Protein AF-A0A9P5WVT4-F1 (afdb_monomer_lite)

Foldseek 3Di:
DPPAQPALVVCVVPPVPDQQADPQRRNGRDPQCLQAPRPVADQHDDPPGDPVSVVVSCVRCVCSRDPPPPPPDDD

Organism: NCBI:txid1400762

Secondary structure (DSSP, 8-state):
---S---HHHHHHH-TTS--S-TTS-S---HHHHHHT-TTSSSPPPSSPPHHHHHHHHHH-TTTTSPP---S---

Sequence (75 aa):
ILGHAPIGSFAAQFFPQQPTSCPCGAVLEARPHILGYCNRFTDHLKSPISMTDFIDFMKTNPRAFAFNSAPSGIG

Structure (mmCIF, N/CA/C/O backbone):
data_AF-A0A9P5WVT4-F1
#
_entry.id   AF-A0A9P5WVT4-F1
#
loop_
_atom_site.group_PDB
_atom_site.id
_atom_site.type_symbol
_atom_site.label_atom_id
_atom_site.label_alt_id
_atom_site.label_comp_id
_atom_site.label_asym_id
_atom_site.label_entity_id
_atom_site.label_seq_id
_atom_site.pdbx_PDB_ins_code
_atom_site.Cartn_x
_atom_site.Cartn_y
_atom_site.Cartn_z
_atom_site.occupancy
_atom_site.B_iso_or_equiv
_atom_site.auth_seq_id
_atom_site.auth_comp_id
_atom_site.auth_asym_id
_atom_site.auth_atom_id
_atom_site.pdbx_PDB_model_num
ATOM 1 N N . ILE A 1 1 ? 3.758 17.660 13.004 1.00 41.62 1 ILE A N 1
ATOM 2 C CA . ILE A 1 1 ? 3.567 16.766 11.840 1.00 41.62 1 ILE A CA 1
ATOM 3 C C . ILE A 1 1 ? 3.744 15.334 12.351 1.00 41.62 1 ILE A C 1
ATOM 5 O O . ILE A 1 1 ? 4.816 15.004 12.838 1.00 41.62 1 ILE A O 1
ATOM 9 N N . LEU A 1 2 ? 2.682 14.530 12.429 1.00 50.28 2 LEU A N 1
ATOM 10 C CA . LEU A 1 2 ? 2.821 13.116 12.804 1.00 50.28 2 LEU A CA 1
ATOM 11 C C . LEU A 1 2 ? 3.336 12.407 11.549 1.00 50.28 2 LEU A C 1
ATOM 13 O O . LEU A 1 2 ? 2.621 12.361 10.556 1.00 50.28 2 LEU A O 1
ATOM 17 N N . GLY A 1 3 ? 4.594 11.960 11.551 1.00 52.06 3 GLY A N 1
ATOM 18 C CA . GLY A 1 3 ? 5.292 11.356 10.403 1.00 52.06 3 GLY A CA 1
ATOM 19 C C . GLY A 1 3 ? 4.773 9.971 10.002 1.00 52.06 3 GLY A C 1
ATOM 20 O O . GLY A 1 3 ? 5.555 9.091 9.656 1.00 52.06 3 GLY A O 1
ATOM 21 N N . HIS A 1 4 ? 3.464 9.759 10.089 1.00 64.56 4 HIS A N 1
ATOM 22 C CA . HIS A 1 4 ? 2.805 8.501 9.799 1.00 64.56 4 HIS A CA 1
ATOM 23 C C . HIS A 1 4 ? 1.822 8.682 8.650 1.00 64.56 4 HIS A C 1
ATOM 25 O O . HIS A 1 4 ? 1.113 9.685 8.565 1.00 64.56 4 HIS A O 1
ATOM 31 N N . ALA A 1 5 ? 1.792 7.691 7.761 1.00 74.44 5 ALA A N 1
ATOM 32 C CA . ALA A 1 5 ? 0.817 7.649 6.689 1.00 74.44 5 ALA A CA 1
ATOM 33 C C . ALA A 1 5 ? -0.599 7.515 7.286 1.00 74.44 5 ALA A C 1
ATOM 35 O O . ALA A 1 5 ? -0.808 6.646 8.138 1.00 74.44 5 ALA A O 1
ATOM 36 N N . PRO A 1 6 ? -1.573 8.319 6.839 1.00 76.38 6 PRO A N 1
ATOM 37 C CA . PRO A 1 6 ? -2.964 8.291 7.285 1.00 76.38 6 PRO A CA 1
ATOM 38 C C . PRO A 1 6 ? -3.735 7.136 6.651 1.00 76.38 6 PRO A C 1
ATOM 40 O O . PRO A 1 6 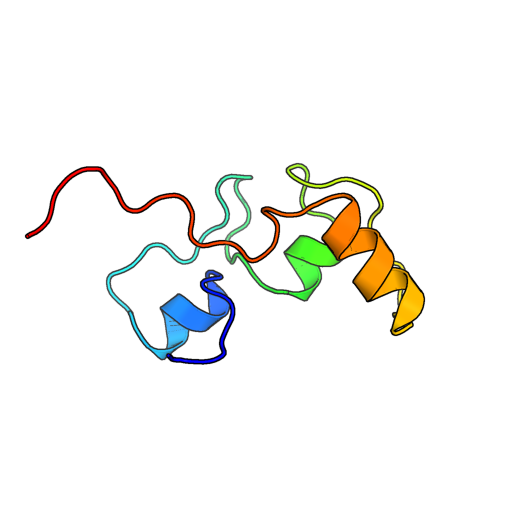? -4.719 7.326 5.946 1.00 76.38 6 PRO A O 1
ATOM 43 N N . ILE A 1 7 ? -3.239 5.929 6.877 1.00 86.25 7 ILE A N 1
ATOM 44 C CA . ILE A 1 7 ? -3.869 4.693 6.434 1.00 86.25 7 ILE A CA 1
ATOM 45 C C . ILE A 1 7 ? -4.724 4.127 7.563 1.00 86.25 7 ILE A C 1
ATOM 47 O O . ILE A 1 7 ? -4.498 4.417 8.741 1.00 86.25 7 ILE A O 1
ATOM 51 N N . GLY A 1 8 ? -5.671 3.267 7.220 1.00 84.25 8 GLY A N 1
ATOM 52 C CA . GLY A 1 8 ? -6.578 2.637 8.176 1.00 84.25 8 GLY A CA 1
ATOM 53 C C . GLY A 1 8 ? -5.903 2.003 9.397 1.00 84.25 8 GLY A C 1
ATOM 54 O O . GLY A 1 8 ? -6.421 2.124 10.504 1.00 84.25 8 GLY A O 1
ATOM 55 N N . SER A 1 9 ? -4.717 1.398 9.253 1.00 86.00 9 SER A N 1
ATOM 56 C CA . SER A 1 9 ? -3.976 0.853 10.405 1.00 86.00 9 SER A CA 1
ATOM 57 C C . SER A 1 9 ? -3.476 1.925 11.383 1.00 86.00 9 SER A C 1
ATOM 59 O O . SER A 1 9 ? -3.386 1.666 12.578 1.00 86.00 9 SER A O 1
ATOM 61 N N . PHE A 1 10 ? -3.157 3.125 10.893 1.00 86.25 10 PHE A N 1
ATOM 62 C CA . PHE A 1 10 ? -2.806 4.266 11.739 1.00 86.25 10 PHE A CA 1
ATOM 63 C C . PHE A 1 10 ? -4.057 4.848 12.411 1.00 86.25 10 PHE A C 1
ATOM 65 O O . PHE A 1 10 ? -4.054 5.090 13.618 1.00 86.25 10 PHE A O 1
ATOM 72 N N . ALA A 1 11 ? -5.156 4.992 11.663 1.00 85.81 11 ALA A N 1
ATOM 73 C CA . ALA A 1 11 ? -6.436 5.433 12.215 1.00 85.81 11 ALA A CA 1
ATOM 74 C C . ALA A 1 11 ? -6.939 4.494 13.325 1.00 85.81 11 ALA A C 1
ATOM 76 O O . ALA A 1 11 ? -7.339 4.966 14.383 1.00 85.81 11 ALA A O 1
ATOM 77 N N . ALA A 1 12 ? -6.809 3.175 13.157 1.00 86.31 12 ALA A N 1
ATOM 78 C CA . ALA A 1 12 ? -7.186 2.196 14.179 1.00 86.31 12 ALA A CA 1
ATOM 79 C C . ALA A 1 12 ? -6.468 2.411 15.524 1.00 86.31 12 ALA A C 1
ATOM 81 O O . ALA A 1 12 ? -7.035 2.134 16.578 1.00 86.31 12 ALA A O 1
ATOM 82 N N . GLN A 1 13 ? -5.226 2.904 15.491 1.00 85.19 13 GLN A N 1
ATOM 83 C CA . GLN A 1 13 ? -4.411 3.102 16.686 1.00 85.19 13 GLN A CA 1
ATOM 84 C C . GLN A 1 13 ? -4.657 4.459 17.360 1.00 85.19 13 GLN A C 1
ATOM 86 O O . GLN A 1 13 ? -4.646 4.538 18.586 1.00 85.19 13 GLN A O 1
ATOM 91 N N . PHE A 1 14 ? -4.859 5.524 16.578 1.00 84.19 14 PHE A N 1
ATOM 92 C CA . PHE A 1 14 ? -4.864 6.901 17.096 1.00 84.19 14 PHE A CA 1
ATOM 93 C C . PHE A 1 14 ? -6.204 7.634 16.936 1.00 84.19 14 PHE A C 1
ATOM 95 O O . PHE A 1 14 ? -6.441 8.630 17.614 1.00 84.19 14 PHE A O 1
ATOM 102 N N . PHE A 1 15 ? -7.090 7.146 16.066 1.00 83.94 15 PHE A N 1
ATOM 103 C CA . PHE A 1 15 ? -8.366 7.769 15.712 1.00 83.94 15 PHE A CA 1
ATOM 104 C C . PHE A 1 15 ? -9.484 6.710 15.622 1.00 83.94 15 PHE A C 1
ATOM 106 O O . PHE A 1 15 ? -10.011 6.466 14.539 1.00 83.94 15 PHE A O 1
ATOM 113 N N . PRO A 1 16 ? -9.897 6.092 16.745 1.00 78.69 16 PRO A N 1
ATOM 114 C CA . PRO A 1 16 ? -10.818 4.945 16.751 1.00 78.69 16 PRO A CA 1
ATOM 115 C C . PRO A 1 16 ? -12.221 5.241 16.193 1.00 78.69 16 PRO A C 1
ATOM 117 O O . PRO A 1 16 ? -12.976 4.318 15.912 1.00 78.69 16 PRO A O 1
ATOM 120 N N . GLN A 1 17 ? -12.580 6.519 16.036 1.00 84.69 17 GLN A N 1
ATOM 121 C CA . GLN A 1 17 ? -13.839 6.951 15.419 1.00 84.69 17 GLN A CA 1
ATOM 122 C C . GLN A 1 17 ? -13.747 7.105 13.890 1.00 84.69 17 GLN A C 1
ATOM 124 O O . GLN A 1 17 ? -14.768 7.312 13.240 1.00 84.69 17 GLN A O 1
ATOM 129 N N . GLN A 1 18 ? -12.546 7.051 13.304 1.00 82.25 18 GLN A N 1
ATOM 130 C CA . GLN A 1 18 ? -12.365 7.177 11.860 1.00 82.25 18 GLN A CA 1
ATOM 131 C C . GLN A 1 18 ? -12.494 5.820 11.155 1.00 82.25 18 GLN A C 1
ATOM 133 O O . GLN A 1 18 ? -12.132 4.788 11.726 1.00 82.25 18 GLN A O 1
ATOM 138 N N . PRO A 1 19 ? -12.961 5.803 9.893 1.00 84.56 19 PRO A N 1
ATOM 139 C CA . PRO A 1 19 ? -12.976 4.590 9.088 1.00 84.56 19 PRO A CA 1
ATOM 140 C C . PRO A 1 19 ? -11.567 4.013 8.922 1.00 84.56 19 PRO A C 1
ATOM 142 O O . PRO A 1 19 ? -10.627 4.726 8.577 1.00 84.56 19 PRO A O 1
ATOM 145 N N . THR A 1 20 ? -11.434 2.704 9.127 1.00 89.12 20 THR A N 1
ATOM 146 C CA . THR A 1 20 ? -10.167 1.971 8.964 1.00 89.12 20 THR A CA 1
ATOM 147 C C . THR A 1 20 ? -10.160 1.081 7.721 1.00 89.12 20 THR A C 1
ATOM 149 O O . THR A 1 20 ? -9.102 0.640 7.272 1.00 89.12 20 THR A O 1
ATOM 152 N N . SER A 1 21 ? -11.331 0.827 7.138 1.00 90.00 21 SER A N 1
ATOM 153 C CA . SER A 1 21 ? -11.496 0.061 5.907 1.00 90.00 21 SER A CA 1
ATOM 154 C C . SER A 1 21 ? -10.962 0.821 4.701 1.00 90.00 21 SER A C 1
ATOM 156 O O . SER A 1 21 ? -11.165 2.030 4.578 1.00 90.00 21 SER A O 1
ATOM 158 N N . CYS A 1 22 ? -10.357 0.104 3.758 1.00 89.06 22 CYS A N 1
ATOM 159 C CA . CYS A 1 22 ? -9.965 0.713 2.497 1.00 89.06 22 CYS A CA 1
ATOM 160 C C . CYS A 1 22 ? -11.207 0.925 1.611 1.00 89.06 22 CYS A C 1
ATOM 162 O O . CYS A 1 22 ? -12.031 0.016 1.497 1.00 89.06 22 CYS A O 1
ATOM 164 N N . PRO A 1 23 ? -11.315 2.058 0.895 1.00 89.19 23 PRO A N 1
ATOM 165 C CA . PRO A 1 23 ? -12.358 2.294 -0.107 1.00 89.19 23 PRO A CA 1
ATOM 166 C C . PRO A 1 23 ? -12.482 1.224 -1.205 1.00 89.19 23 PRO A C 1
ATOM 168 O O . PRO A 1 23 ? -13.494 1.179 -1.893 1.00 89.19 23 PRO A O 1
ATOM 171 N N . CYS A 1 24 ? -11.477 0.358 -1.382 1.00 88.88 24 CYS A N 1
ATOM 172 C CA . CYS A 1 24 ? -11.559 -0.794 -2.283 1.00 88.88 24 CYS A CA 1
ATOM 173 C C . CYS A 1 24 ? -12.456 -1.936 -1.765 1.00 88.88 24 CYS A C 1
ATOM 175 O O . CYS A 1 24 ? -12.673 -2.902 -2.493 1.00 88.88 24 CYS A O 1
ATOM 177 N N . GLY A 1 25 ? -12.925 -1.856 -0.514 1.00 89.12 25 GLY A N 1
ATOM 178 C CA . GLY A 1 25 ? -13.696 -2.898 0.168 1.00 89.12 25 GLY A CA 1
ATOM 179 C C . GLY A 1 25 ? -12.87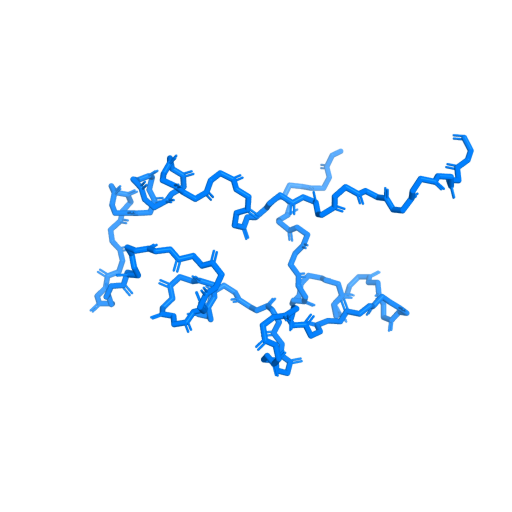6 -3.781 1.115 1.00 89.12 25 GLY A C 1
ATOM 180 O O . GLY A 1 25 ? -13.448 -4.632 1.793 1.00 89.12 25 GLY A O 1
ATOM 181 N N . ALA A 1 26 ? -11.554 -3.596 1.207 1.00 90.94 26 ALA A N 1
ATOM 182 C CA . ALA A 1 26 ? -10.748 -4.319 2.187 1.00 90.94 26 ALA A CA 1
ATOM 183 C C . ALA A 1 26 ? -11.077 -3.862 3.616 1.00 90.94 26 ALA A C 1
ATOM 185 O O . ALA A 1 26 ? -11.179 -2.667 3.895 1.00 90.94 26 ALA A O 1
ATOM 186 N N . VAL A 1 27 ? -11.170 -4.827 4.535 1.00 90.38 27 VAL A N 1
ATOM 187 C CA . VAL A 1 27 ? -11.538 -4.599 5.945 1.00 90.38 27 VAL A CA 1
ATOM 188 C C . VAL A 1 27 ? -10.590 -3.623 6.644 1.00 90.38 27 VAL A C 1
ATOM 190 O O . VAL A 1 27 ? -11.022 -2.865 7.506 1.00 90.38 27 VAL A O 1
ATOM 193 N N . LEU A 1 28 ? -9.312 -3.613 6.258 1.00 90.06 28 LEU A N 1
ATOM 194 C CA . LEU A 1 28 ? -8.310 -2.722 6.825 1.00 90.06 28 LEU A CA 1
ATOM 195 C C . LEU A 1 28 ? -7.394 -2.174 5.731 1.00 90.06 28 LEU A C 1
ATOM 197 O O . LEU A 1 28 ? -6.733 -2.927 5.012 1.00 90.06 28 LEU A O 1
ATOM 201 N N . GLU A 1 29 ? -7.302 -0.852 5.645 1.00 90.81 29 GLU A N 1
ATOM 202 C CA . GLU A 1 29 ? -6.304 -0.174 4.829 1.00 90.81 29 GLU A CA 1
ATOM 203 C C . GLU A 1 29 ? -4.940 -0.226 5.534 1.00 90.81 29 GLU A C 1
ATOM 205 O O . GLU A 1 29 ? -4.554 0.655 6.302 1.00 90.81 29 GLU A O 1
ATOM 210 N N . ALA A 1 30 ? -4.218 -1.320 5.305 1.00 90.25 30 ALA A N 1
ATOM 211 C CA . ALA A 1 30 ? -2.892 -1.557 5.861 1.00 90.25 30 ALA A CA 1
ATOM 212 C C . ALA A 1 30 ? -1.812 -1.528 4.771 1.00 90.25 30 ALA A C 1
ATOM 214 O O . ALA A 1 30 ? -2.063 -1.837 3.605 1.00 90.25 30 ALA A O 1
ATOM 215 N N . ARG A 1 31 ? -0.567 -1.246 5.169 1.00 91.00 31 ARG A N 1
ATOM 216 C CA . ARG A 1 31 ? 0.600 -1.249 4.270 1.00 91.00 31 ARG A CA 1
ATOM 217 C C . ARG A 1 31 ? 0.728 -2.511 3.390 1.00 91.00 31 ARG A C 1
ATOM 219 O O . ARG A 1 31 ? 0.914 -2.337 2.189 1.00 91.00 31 ARG A O 1
ATOM 226 N N . PRO A 1 32 ? 0.616 -3.758 3.903 1.00 91.31 32 PRO A N 1
ATOM 227 C CA . PRO A 1 32 ? 0.714 -4.952 3.053 1.00 91.31 32 PRO A CA 1
ATOM 228 C C . PRO A 1 32 ? -0.397 -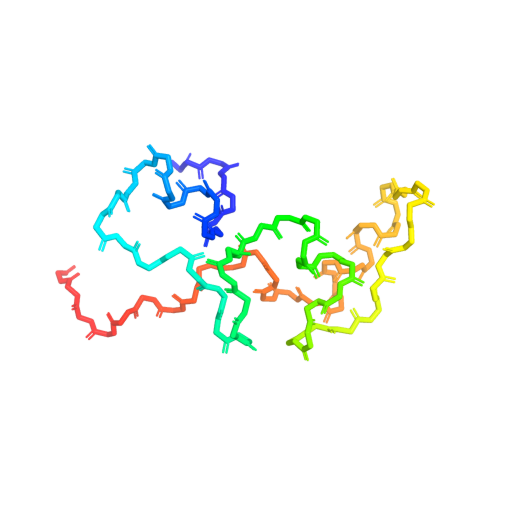5.038 1.998 1.00 91.31 32 PRO A C 1
ATOM 230 O O . PRO A 1 32 ? -0.153 -5.519 0.898 1.00 91.31 32 PRO A O 1
ATOM 233 N N . HIS A 1 33 ? -1.596 -4.543 2.308 1.00 93.12 33 HIS A N 1
ATOM 234 C CA . HIS A 1 33 ? -2.695 -4.474 1.352 1.00 93.12 33 HIS A CA 1
ATOM 235 C C . HIS A 1 33 ? -2.414 -3.444 0.252 1.00 93.12 33 HIS A C 1
ATOM 237 O O . HIS A 1 33 ? -2.457 -3.789 -0.928 1.00 93.12 33 HIS A O 1
ATOM 243 N N . ILE A 1 34 ? -2.066 -2.210 0.640 1.00 92.75 34 ILE A N 1
ATOM 244 C CA . ILE A 1 34 ? -1.754 -1.111 -0.288 1.00 92.75 34 ILE A CA 1
ATOM 245 C C . ILE A 1 34 ? -0.649 -1.516 -1.268 1.00 92.75 34 ILE A C 1
ATOM 247 O O . ILE A 1 34 ? -0.796 -1.316 -2.470 1.00 92.75 34 ILE A O 1
ATOM 251 N N . LEU A 1 35 ? 0.434 -2.107 -0.756 1.00 93.50 35 LEU A N 1
ATOM 252 C CA . LEU A 1 35 ? 1.591 -2.476 -1.570 1.00 93.50 35 LEU A CA 1
ATOM 253 C C . LEU A 1 35 ? 1.361 -3.742 -2.401 1.00 93.50 35 LEU A C 1
ATOM 255 O O . LEU A 1 35 ? 1.947 -3.857 -3.469 1.00 93.50 35 LEU A O 1
ATOM 259 N N . GLY A 1 36 ? 0.559 -4.696 -1.923 1.00 94.00 36 GLY A N 1
ATOM 260 C CA . GLY A 1 36 ? 0.523 -6.041 -2.502 1.00 94.00 36 GLY A CA 1
ATOM 261 C C . GLY A 1 36 ? -0.664 -6.353 -3.411 1.00 94.00 36 GLY A C 1
ATOM 262 O O . GLY A 1 36 ? -0.512 -7.161 -4.322 1.00 94.00 36 GLY A O 1
ATOM 263 N N . TYR A 1 37 ? -1.853 -5.802 -3.141 1.00 92.81 37 TYR A N 1
ATOM 264 C CA . TYR A 1 37 ? -3.079 -6.268 -3.817 1.00 92.81 37 TYR A CA 1
ATOM 265 C C . TYR A 1 37 ? -4.266 -5.291 -3.767 1.00 92.81 37 TYR A C 1
ATOM 267 O O . TYR A 1 37 ? -5.411 -5.680 -4.011 1.00 92.81 37 TYR A O 1
ATOM 275 N N . CYS A 1 38 ? -4.047 -4.026 -3.414 1.00 93.88 38 CYS A N 1
ATOM 276 C CA . CYS A 1 38 ? -5.116 -3.034 -3.419 1.00 93.88 38 CYS A CA 1
ATOM 277 C C . CYS A 1 38 ? -5.442 -2.584 -4.845 1.00 93.88 38 CYS A C 1
ATOM 279 O O . CYS A 1 38 ? -4.658 -1.872 -5.457 1.00 93.88 38 CYS A O 1
ATOM 281 N N . ASN A 1 39 ? -6.640 -2.897 -5.338 1.00 92.81 39 ASN A N 1
ATOM 282 C CA . ASN A 1 39 ? -7.083 -2.558 -6.700 1.00 92.81 39 ASN A CA 1
ATOM 283 C C . ASN A 1 39 ? -7.116 -1.047 -7.041 1.00 92.81 39 ASN A C 1
ATOM 285 O O . ASN A 1 39 ? -7.349 -0.693 -8.193 1.00 92.81 39 ASN A O 1
ATOM 289 N N . ARG A 1 40 ? -6.910 -0.154 -6.061 1.00 92.06 40 ARG A N 1
ATOM 290 C CA . ARG A 1 40 ? -6.806 1.303 -6.260 1.00 92.06 40 ARG A CA 1
ATOM 291 C C . ARG A 1 40 ? -5.433 1.736 -6.775 1.00 92.06 40 ARG A C 1
ATOM 293 O O . ARG A 1 40 ? -5.294 2.887 -7.180 1.00 92.06 40 ARG A O 1
ATOM 300 N N . PHE A 1 41 ? -4.437 0.854 -6.708 1.00 91.94 41 PHE A N 1
ATOM 301 C CA . PHE A 1 41 ? -3.044 1.130 -7.048 1.00 91.94 41 PHE A CA 1
ATOM 302 C C . PHE A 1 41 ? -2.534 0.101 -8.053 1.00 91.94 41 PHE A C 1
ATOM 304 O O . PHE A 1 41 ? -3.042 -1.017 -8.114 1.00 91.94 41 PHE A O 1
ATOM 311 N N . THR A 1 42 ? -1.531 0.476 -8.837 1.00 92.38 42 THR A N 1
ATOM 312 C CA . THR A 1 42 ? -0.862 -0.422 -9.788 1.00 92.38 42 THR A CA 1
ATOM 313 C C . THR A 1 42 ? 0.547 -0.752 -9.311 1.00 92.38 42 THR A C 1
ATOM 315 O O . THR A 1 42 ? 1.002 -0.233 -8.289 1.00 92.38 42 THR A O 1
ATOM 318 N N . ASP A 1 43 ? 1.235 -1.630 -10.044 1.00 91.94 43 ASP A N 1
ATOM 319 C CA . ASP A 1 43 ? 2.647 -1.958 -9.807 1.00 9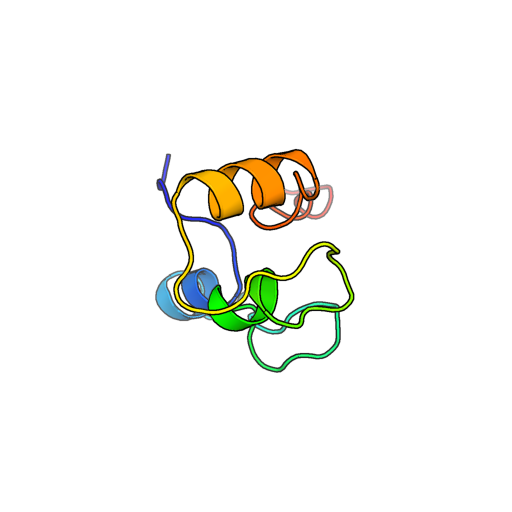1.94 43 ASP A CA 1
ATOM 320 C C . ASP A 1 43 ? 2.897 -2.532 -8.409 1.00 91.94 43 ASP A C 1
ATOM 322 O O . ASP A 1 43 ? 3.812 -2.137 -7.690 1.00 91.94 43 ASP A O 1
ATOM 326 N N . HIS A 1 44 ? 2.038 -3.476 -8.013 1.00 93.00 44 HIS A N 1
ATOM 327 C CA . HIS A 1 44 ? 2.129 -4.142 -6.720 1.00 93.00 44 HIS A CA 1
ATOM 328 C C . HIS A 1 44 ? 3.499 -4.771 -6.482 1.00 93.00 44 HIS A C 1
ATOM 330 O O . HIS A 1 44 ? 4.071 -5.450 -7.340 1.00 93.00 44 HIS A O 1
ATOM 336 N N . LEU A 1 45 ? 3.985 -4.596 -5.260 1.00 92.19 45 LEU A N 1
ATOM 337 C CA . LEU A 1 45 ? 5.295 -5.050 -4.842 1.00 92.19 45 LEU A CA 1
ATOM 338 C C . LEU A 1 45 ? 5.234 -6.505 -4.389 1.00 92.19 45 LEU A C 1
ATOM 340 O O . LEU A 1 45 ? 4.394 -6.897 -3.574 1.00 92.19 45 LEU A O 1
ATOM 344 N N . LYS A 1 46 ? 6.170 -7.307 -4.895 1.00 87.44 46 LYS A N 1
ATOM 345 C CA . LYS A 1 46 ? 6.390 -8.678 -4.432 1.00 87.44 46 LYS A CA 1
ATOM 346 C C . LYS A 1 46 ? 7.384 -8.657 -3.275 1.00 87.44 46 LYS A C 1
ATOM 348 O O . LYS A 1 46 ? 8.342 -7.895 -3.286 1.00 87.44 46 LYS A O 1
ATOM 353 N N . SER A 1 47 ? 7.148 -9.490 -2.266 1.00 81.50 47 SER A N 1
ATOM 354 C CA . SER A 1 47 ? 8.087 -9.641 -1.151 1.00 81.50 47 SER A CA 1
ATOM 355 C C . SER A 1 47 ? 9.297 -10.485 -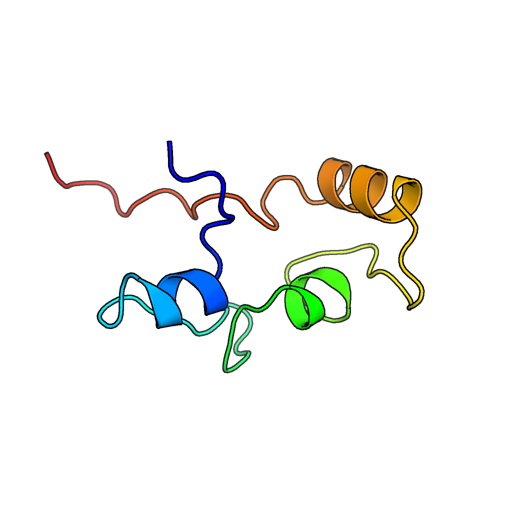1.585 1.00 81.50 47 SER A C 1
ATOM 357 O O . SER A 1 47 ? 9.081 -11.504 -2.248 1.00 81.50 47 SER A O 1
ATOM 359 N N . PRO A 1 48 ? 10.538 -10.130 -1.195 1.00 85.69 48 PRO A N 1
ATOM 360 C CA . PRO A 1 48 ? 10.917 -8.997 -0.345 1.00 85.69 48 PRO A CA 1
ATOM 361 C C . PRO A 1 48 ? 10.911 -7.656 -1.095 1.00 85.69 48 PRO A C 1
ATOM 363 O O . PRO A 1 48 ? 11.362 -7.566 -2.229 1.00 85.69 48 PRO A O 1
ATOM 366 N N . ILE A 1 49 ? 10.431 -6.603 -0.427 1.00 88.44 49 ILE A N 1
ATOM 367 C CA . ILE A 1 49 ? 10.313 -5.260 -1.010 1.00 88.44 49 ILE A CA 1
ATOM 368 C C . ILE A 1 49 ? 11.646 -4.521 -0.872 1.00 88.44 49 ILE A C 1
ATOM 370 O O . ILE A 1 49 ? 12.093 -4.285 0.254 1.00 88.44 49 ILE A O 1
ATOM 374 N N . SER A 1 50 ? 12.262 -4.124 -1.990 1.00 92.69 50 SER A N 1
ATOM 375 C CA . SER A 1 50 ? 13.436 -3.249 -1.952 1.00 92.69 50 SER A CA 1
ATOM 376 C C . SER A 1 50 ? 13.042 -1.778 -1.764 1.00 92.69 50 SER A C 1
ATOM 378 O O . SER A 1 50 ? 11.904 -1.372 -2.014 1.00 92.69 50 SER A O 1
ATOM 380 N N . MET A 1 51 ? 13.997 -0.948 -1.328 1.00 91.50 51 MET A N 1
ATOM 381 C CA . MET A 1 51 ? 13.771 0.497 -1.207 1.00 91.50 51 MET A CA 1
ATOM 382 C C . MET A 1 51 ? 13.483 1.141 -2.570 1.00 91.50 51 MET A C 1
ATOM 384 O O . MET A 1 51 ? 12.643 2.031 -2.655 1.00 91.50 51 MET A O 1
ATOM 388 N N . THR A 1 52 ? 14.147 0.677 -3.631 1.00 94.00 52 THR A N 1
ATOM 389 C CA . THR A 1 52 ? 13.928 1.170 -4.996 1.00 94.00 52 THR A CA 1
ATOM 390 C C . THR A 1 52 ? 12.510 0.860 -5.458 1.00 94.00 52 THR A C 1
ATOM 392 O O . THR A 1 52 ? 11.806 1.775 -5.870 1.00 94.00 52 THR A O 1
ATOM 395 N N . ASP A 1 53 ? 12.051 -0.381 -5.266 1.00 92.62 53 ASP A N 1
ATOM 396 C CA . ASP A 1 53 ? 10.685 -0.783 -5.620 1.00 92.62 53 ASP A CA 1
ATOM 397 C C . ASP A 1 53 ? 9.647 0.051 -4.864 1.00 92.62 53 ASP A C 1
ATOM 399 O O . ASP A 1 53 ? 8.647 0.487 -5.428 1.00 92.62 53 ASP A O 1
ATOM 403 N N . PHE A 1 54 ? 9.895 0.320 -3.578 1.00 91.81 54 PHE A N 1
ATOM 404 C CA . PHE A 1 54 ? 9.018 1.168 -2.779 1.00 91.81 54 PHE A CA 1
ATOM 405 C C . PHE A 1 54 ? 8.982 2.615 -3.287 1.00 91.81 54 PHE A C 1
ATOM 407 O O . PHE A 1 54 ? 7.906 3.204 -3.386 1.00 91.81 54 PHE A O 1
ATOM 414 N N . ILE A 1 55 ? 10.138 3.193 -3.623 1.00 93.38 55 ILE A N 1
ATOM 415 C CA . ILE A 1 55 ? 10.221 4.549 -4.178 1.00 93.38 55 ILE A CA 1
ATOM 416 C C . ILE A 1 55 ? 9.490 4.623 -5.518 1.00 93.38 55 ILE A C 1
ATOM 418 O O . ILE A 1 55 ? 8.722 5.561 -5.733 1.00 93.38 55 ILE A O 1
ATOM 422 N N . ASP A 1 56 ? 9.696 3.654 -6.404 1.00 94.88 56 ASP A N 1
ATOM 423 C CA . ASP A 1 56 ? 9.047 3.637 -7.712 1.00 94.88 56 ASP A CA 1
ATOM 424 C C . ASP A 1 56 ? 7.537 3.423 -7.577 1.00 94.88 56 ASP A C 1
ATOM 426 O O . ASP A 1 56 ? 6.766 4.165 -8.183 1.00 94.88 56 ASP A O 1
ATOM 430 N N . PHE A 1 57 ? 7.096 2.552 -6.665 1.00 94.31 57 PHE A N 1
ATOM 431 C CA . PHE A 1 57 ? 5.683 2.442 -6.303 1.00 94.31 57 PHE A CA 1
ATOM 432 C C . PHE A 1 57 ? 5.102 3.780 -5.832 1.00 94.31 57 PHE A C 1
ATOM 434 O O . PHE A 1 57 ? 4.008 4.147 -6.258 1.00 94.31 57 PHE A O 1
ATOM 441 N N . MET A 1 58 ? 5.808 4.526 -4.972 1.00 92.31 58 MET A N 1
ATOM 442 C CA . MET A 1 58 ? 5.331 5.829 -4.489 1.00 92.31 58 MET A CA 1
ATOM 443 C C . MET A 1 58 ? 5.275 6.886 -5.595 1.00 92.31 58 MET A C 1
ATOM 445 O O . MET A 1 58 ? 4.364 7.713 -5.589 1.00 92.31 58 MET A O 1
ATOM 449 N N . LYS A 1 59 ? 6.217 6.866 -6.545 1.00 94.06 59 LYS A N 1
ATOM 450 C CA . LYS A 1 59 ? 6.184 7.758 -7.714 1.00 94.06 59 LYS A CA 1
ATOM 451 C C . LYS A 1 59 ? 4.991 7.448 -8.613 1.00 94.06 59 LYS A C 1
ATOM 453 O O . LYS A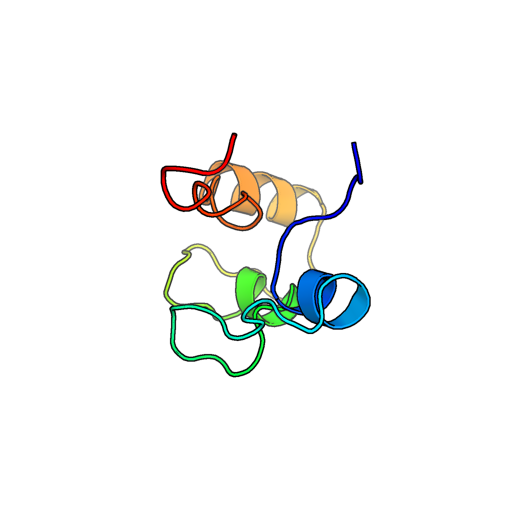 1 59 ? 4.327 8.374 -9.068 1.00 94.06 59 LYS A O 1
ATOM 458 N N . THR A 1 60 ? 4.710 6.166 -8.840 1.00 94.94 60 THR A N 1
ATOM 459 C CA . THR A 1 60 ? 3.582 5.720 -9.668 1.00 94.94 60 THR A CA 1
ATOM 460 C C . THR A 1 60 ? 2.238 5.940 -8.976 1.00 94.94 60 THR A C 1
ATOM 462 O O . THR A 1 60 ? 1.262 6.332 -9.611 1.00 94.94 60 THR A O 1
ATOM 465 N N . ASN A 1 61 ? 2.187 5.754 -7.656 1.00 92.44 61 ASN A N 1
ATOM 466 C CA . ASN A 1 61 ? 0.977 5.839 -6.847 1.00 92.44 61 ASN A CA 1
ATOM 467 C C . ASN A 1 61 ? 1.103 6.943 -5.776 1.00 92.44 61 ASN A C 1
ATOM 469 O O . ASN A 1 61 ? 1.093 6.647 -4.576 1.00 92.44 61 ASN A O 1
ATOM 473 N N . PRO A 1 62 ? 1.150 8.235 -6.155 1.00 89.44 62 PRO A N 1
ATOM 474 C CA . PRO A 1 62 ? 1.406 9.337 -5.217 1.00 89.44 62 PRO A CA 1
ATOM 475 C C . PRO A 1 62 ? 0.326 9.491 -4.135 1.00 89.44 62 PRO A C 1
ATOM 477 O O . PRO A 1 62 ? 0.541 10.145 -3.117 1.00 89.44 62 PRO A O 1
ATOM 480 N N . ARG A 1 63 ? -0.849 8.879 -4.333 1.00 87.12 63 ARG A N 1
ATOM 481 C CA . ARG A 1 63 ? -1.975 8.901 -3.388 1.00 87.12 63 ARG A CA 1
ATOM 482 C C . ARG A 1 63 ? -2.037 7.680 -2.467 1.00 87.12 63 ARG A C 1
ATOM 484 O O . ARG A 1 63 ? -2.943 7.621 -1.645 1.00 87.12 63 ARG A O 1
ATOM 491 N N . ALA A 1 64 ? -1.103 6.731 -2.574 1.00 87.44 64 ALA A N 1
ATOM 492 C CA . ALA A 1 64 ? -1.133 5.481 -1.807 1.00 87.44 64 ALA A CA 1
ATOM 493 C C . ALA A 1 64 ? -1.077 5.676 -0.286 1.00 87.44 64 ALA A C 1
ATOM 495 O O . ALA A 1 64 ? -1.660 4.901 0.465 1.00 87.44 64 ALA A O 1
ATOM 496 N N . PHE A 1 65 ? -0.402 6.738 0.149 1.00 86.12 65 PHE A N 1
ATOM 497 C CA . PHE A 1 65 ? -0.231 7.105 1.555 1.00 86.12 65 PHE A CA 1
ATOM 498 C C . PHE A 1 65 ? -0.589 8.573 1.809 1.00 86.12 65 PHE A C 1
ATOM 500 O O . PHE A 1 65 ? -0.159 9.156 2.800 1.00 86.12 65 PHE A O 1
ATOM 507 N N . ALA A 1 66 ? -1.329 9.202 0.896 1.00 78.75 66 ALA A N 1
ATOM 508 C CA . ALA A 1 66 ? -1.788 10.569 1.086 1.00 78.75 66 ALA A CA 1
ATOM 509 C C . ALA A 1 66 ? -3.032 10.580 1.977 1.00 78.75 66 ALA A C 1
ATOM 511 O O . ALA A 1 66 ? -3.835 9.647 1.944 1.00 78.75 66 ALA A O 1
ATOM 512 N N . PHE A 1 67 ? -3.241 11.672 2.714 1.00 66.94 67 PHE A N 1
ATOM 513 C CA . PHE A 1 67 ? -4.562 11.947 3.270 1.00 66.94 67 PHE A CA 1
ATOM 514 C C . PHE A 1 67 ? -5.534 11.996 2.093 1.00 66.94 67 PHE A C 1
ATOM 516 O O . PHE A 1 67 ? -5.335 12.775 1.156 1.00 66.94 67 PHE A O 1
ATOM 523 N N . ASN A 1 68 ? -6.570 11.156 2.108 1.00 61.28 68 ASN A N 1
ATOM 524 C CA . ASN A 1 68 ? -7.689 11.392 1.213 1.00 61.28 68 ASN A CA 1
ATOM 525 C C . ASN A 1 68 ? -8.219 12.766 1.617 1.00 61.28 68 ASN A C 1
ATOM 527 O O . ASN A 1 68 ? -8.493 12.955 2.802 1.00 61.28 68 ASN A O 1
ATOM 531 N N . SER A 1 69 ? -8.208 13.724 0.684 1.00 46.19 69 SER A N 1
ATOM 532 C CA . SER A 1 69 ? -8.537 15.130 0.918 1.00 46.19 69 SER A CA 1
ATOM 533 C C . SER A 1 69 ? -9.617 15.219 1.986 1.00 46.19 69 SER A C 1
ATOM 535 O O . SER A 1 69 ? -10.680 14.620 1.800 1.00 46.19 69 SER A O 1
ATOM 537 N N . ALA A 1 70 ? -9.300 15.847 3.123 1.00 39.75 70 ALA A N 1
ATOM 538 C CA . ALA A 1 70 ? -10.231 15.964 4.236 1.00 39.75 70 ALA A CA 1
ATOM 539 C C . ALA A 1 70 ? -11.606 16.382 3.685 1.00 39.75 70 ALA A C 1
ATOM 541 O O . ALA A 1 70 ? -11.637 17.203 2.758 1.00 39.75 70 ALA A O 1
ATOM 542 N N . PRO A 1 71 ? -12.722 15.809 4.178 1.00 37.06 71 PRO A N 1
ATOM 543 C CA . PRO A 1 71 ? -14.037 16.261 3.753 1.00 37.06 71 PRO A CA 1
ATOM 544 C C . PRO A 1 71 ? -14.067 17.781 3.896 1.00 37.06 71 PRO A C 1
ATOM 546 O O . PRO A 1 71 ? -13.658 18.318 4.925 1.00 37.06 71 PRO A O 1
ATOM 549 N N . SER A 1 72 ? -14.429 18.466 2.811 1.00 42.38 72 SER A N 1
ATOM 550 C CA . SER A 1 72 ? -14.471 19.920 2.765 1.00 42.38 72 SER A CA 1
ATOM 551 C C . SER A 1 72 ? -15.288 20.435 3.945 1.00 42.38 72 SER A C 1
ATOM 553 O O . SER A 1 72 ? -16.500 20.245 3.991 1.00 42.38 72 SER A O 1
ATOM 555 N N . GLY A 1 73 ? -14.600 21.075 4.888 1.00 42.06 73 GLY A N 1
ATOM 556 C CA . GLY A 1 73 ? -15.195 21.723 6.046 1.00 42.06 73 GLY A CA 1
ATOM 557 C C . GLY A 1 73 ? -14.952 20.978 7.349 1.00 42.06 73 GLY A C 1
ATOM 558 O O . GLY A 1 73 ? -15.764 20.144 7.719 1.00 42.06 73 GLY A O 1
ATOM 559 N N . ILE A 1 74 ? -13.892 21.369 8.065 1.00 34.97 74 ILE A N 1
ATOM 560 C CA . ILE A 1 74 ? -13.990 21.882 9.441 1.00 34.97 74 ILE A CA 1
ATOM 561 C C . ILE A 1 74 ? -12.866 22.919 9.628 1.00 34.97 74 ILE A C 1
ATOM 563 O O . ILE A 1 74 ? -11.700 22.544 9.556 1.00 34.97 74 ILE A O 1
ATOM 567 N N . GLY A 1 75 ? -13.255 24.173 9.905 1.00 35.69 75 GLY A N 1
ATOM 568 C CA . GLY A 1 75 ? -12.469 25.186 10.636 1.00 35.69 75 GLY A CA 1
ATOM 569 C C . GLY A 1 75 ? -11.412 25.951 9.862 1.00 35.69 75 GLY A C 1
ATOM 570 O O . GLY A 1 75 ? -10.260 25.472 9.849 1.00 35.69 75 GLY A O 1
#

Radius of gyration: 13.04 Å; chains: 1; bounding box: 29×35×27 Å

pLDDT: mean 81.75, std 16.91, range [34.97, 94.94]